Protein AF-A0AB38KH62-F1 (afdb_monomer_lite)

Sequence (129 aa):
GPMSKDSYGRSIPKNAHSTINLDYHSSSLETICNKGLELFDLIVNADFLIRKISLTLNNVVKNDTIKKIKEPSLFADIEQKENKNFIKEEKLQKARLAIVHKYGKKSIFKASSLENGLKINSQIGGHNA

Radius of gyration: 20.31 Å; chains: 1; bounding box: 46×60×42 Å

pLDDT: mean 79.66, std 14.18, range [38.5, 94.62]

Secondary structure (DSSP, 8-state):
--EEE-TTS-EEEPPP------SS----HHHHHHHHHHHHHHH--TTS----------S---GGGS-------S-HHHHHHHHHHHHHHHHHHHHHHHHHHHH-TTHHHHHHHHHH----HHHH-----

Structure (mmCIF, N/CA/C/O backbone):
data_AF-A0AB38KH62-F1
#
_entry.id   AF-A0AB38KH62-F1
#
loop_
_atom_site.group_PDB
_atom_site.id
_atom_site.type_symbol
_atom_site.label_atom_id
_atom_site.label_alt_id
_atom_site.label_comp_id
_atom_site.label_asym_id
_atom_site.label_entity_id
_atom_site.label_seq_id
_atom_site.pdbx_PDB_ins_code
_atom_site.Cartn_x
_atom_site.Cartn_y
_atom_site.Cartn_z
_atom_site.occupancy
_atom_site.B_iso_or_equiv
_atom_site.auth_seq_id
_atom_site.auth_comp_id
_atom_site.auth_asym_id
_atom_site.auth_atom_id
_atom_site.pdbx_PDB_model_num
ATOM 1 N N . GLY A 1 1 ? 12.445 2.530 -21.345 1.00 61.50 1 GLY A N 1
ATOM 2 C CA . GLY A 1 1 ? 12.844 2.810 -19.946 1.00 61.50 1 GLY A CA 1
ATOM 3 C C . GLY A 1 1 ? 14.168 2.132 -19.623 1.00 61.50 1 GLY A C 1
ATOM 4 O O . GLY A 1 1 ? 14.603 1.308 -20.420 1.00 61.50 1 GLY A O 1
ATOM 5 N N . PRO A 1 2 ? 14.831 2.464 -18.502 1.00 78.06 2 PRO A N 1
ATOM 6 C CA . PRO A 1 2 ? 16.089 1.827 -18.113 1.00 78.06 2 PRO A CA 1
ATOM 7 C C . PRO A 1 2 ? 15.894 0.321 -17.872 1.00 78.06 2 PRO A C 1
ATOM 9 O O . PRO A 1 2 ? 15.033 -0.085 -17.090 1.00 78.06 2 PRO A O 1
ATOM 12 N N . MET A 1 3 ? 16.701 -0.501 -18.544 1.00 81.81 3 MET A N 1
ATOM 13 C CA . MET A 1 3 ? 16.740 -1.955 -18.364 1.00 81.81 3 MET A CA 1
ATOM 14 C C . MET A 1 3 ? 17.877 -2.320 -17.406 1.00 81.81 3 MET A C 1
ATOM 16 O O . MET A 1 3 ? 18.971 -1.767 -17.495 1.00 81.81 3 MET A O 1
ATOM 20 N N . SER A 1 4 ? 17.623 -3.254 -16.494 1.00 85.25 4 SER A N 1
ATOM 21 C CA . SER A 1 4 ? 18.623 -3.859 -15.612 1.00 85.25 4 SER A CA 1
ATOM 22 C C . SER A 1 4 ? 18.848 -5.324 -16.002 1.00 85.25 4 SER A C 1
ATOM 24 O O . SER A 1 4 ? 18.063 -5.894 -16.761 1.00 85.25 4 SER A O 1
ATOM 26 N N . LYS A 1 5 ? 19.930 -5.940 -15.524 1.00 88.56 5 LYS A N 1
ATOM 27 C CA . LYS A 1 5 ? 20.197 -7.371 -15.721 1.00 88.56 5 LYS A CA 1
ATOM 28 C C . LYS A 1 5 ? 19.977 -8.111 -14.406 1.00 88.56 5 LYS A C 1
ATOM 30 O O . LYS A 1 5 ? 20.455 -7.667 -13.368 1.00 88.56 5 LYS A O 1
ATOM 35 N N . ASP A 1 6 ? 19.267 -9.229 -14.468 1.00 85.00 6 ASP A N 1
ATOM 36 C CA . ASP A 1 6 ? 19.118 -10.153 -13.341 1.00 85.00 6 ASP A CA 1
ATOM 37 C C . ASP A 1 6 ? 20.428 -10.907 -13.051 1.00 85.00 6 ASP A C 1
ATOM 39 O O . ASP A 1 6 ? 21.337 -10.929 -13.884 1.00 85.00 6 ASP A O 1
ATOM 43 N N . SER A 1 7 ? 20.496 -11.621 -11.924 1.00 84.38 7 SER A N 1
ATOM 44 C CA . SER A 1 7 ? 21.599 -12.526 -11.567 1.00 84.38 7 SER A CA 1
ATOM 45 C C . SER A 1 7 ? 21.861 -13.615 -12.619 1.00 84.38 7 SER A C 1
ATOM 47 O O . SER A 1 7 ? 22.974 -14.118 -12.714 1.00 84.38 7 SER A O 1
ATOM 49 N N . TYR A 1 8 ? 20.863 -13.943 -13.448 1.00 89.94 8 TYR A N 1
ATOM 50 C CA . TYR A 1 8 ? 20.974 -14.877 -14.578 1.00 89.94 8 TYR A CA 1
ATOM 51 C C . TYR A 1 8 ? 21.296 -14.196 -15.923 1.00 89.94 8 TYR A C 1
ATOM 53 O O . TYR A 1 8 ? 21.190 -14.822 -16.975 1.00 89.94 8 TYR A O 1
ATOM 61 N N . GLY A 1 9 ? 21.610 -12.896 -15.929 1.00 86.56 9 GLY A N 1
ATOM 62 C CA . GLY A 1 9 ? 21.970 -12.135 -17.131 1.00 86.56 9 GLY A CA 1
ATOM 63 C C . GLY A 1 9 ? 20.799 -11.729 -18.037 1.00 86.56 9 GLY A C 1
ATOM 64 O O . GLY A 1 9 ? 21.022 -11.099 -19.070 1.00 86.56 9 GLY A O 1
ATOM 65 N N . ARG A 1 10 ? 19.554 -12.046 -17.660 1.00 88.69 10 ARG A N 1
ATOM 66 C CA . ARG A 1 10 ? 18.337 -11.664 -18.399 1.00 88.69 10 ARG A CA 1
ATOM 67 C C . ARG A 1 10 ? 18.044 -10.174 -18.231 1.00 88.69 10 ARG A C 1
ATOM 69 O O . ARG A 1 10 ? 18.163 -9.650 -17.126 1.00 88.69 10 ARG A O 1
ATOM 76 N N . SER A 1 11 ? 17.611 -9.507 -19.298 1.00 86.50 11 SER A N 1
ATOM 77 C CA . SER A 1 11 ? 17.182 -8.106 -19.247 1.00 86.50 11 SER A CA 1
ATOM 78 C C . SER A 1 11 ? 15.795 -7.984 -18.613 1.00 86.50 11 SER A C 1
ATOM 80 O O . SER A 1 11 ? 14.828 -8.548 -19.118 1.00 86.50 11 SER A O 1
ATOM 82 N N . ILE A 1 12 ? 15.695 -7.234 -17.518 1.00 84.31 12 ILE A N 1
ATOM 83 C CA . ILE A 1 12 ? 14.460 -6.982 -16.768 1.00 84.31 12 ILE A CA 1
ATOM 84 C C . ILE A 1 12 ? 14.250 -5.465 -16.672 1.00 84.31 12 ILE A C 1
ATOM 86 O O . ILE A 1 12 ? 15.226 -4.728 -16.498 1.00 84.31 12 ILE A O 1
ATOM 90 N N . PRO A 1 13 ? 13.009 -4.962 -16.785 1.00 86.12 13 PRO A N 1
ATOM 91 C CA . PRO A 1 13 ? 12.734 -3.556 -16.513 1.00 86.12 13 PRO A CA 1
ATOM 92 C C . PRO A 1 13 ? 13.196 -3.175 -15.102 1.00 86.12 13 PRO A C 1
ATOM 94 O O . PRO A 1 13 ? 12.999 -3.923 -14.145 1.00 86.12 13 PRO A O 1
ATOM 97 N N . LYS A 1 14 ? 13.827 -2.005 -14.958 1.00 85.06 14 LYS A N 1
ATOM 98 C CA . LYS A 1 14 ? 14.211 -1.494 -13.637 1.00 85.06 14 LYS A CA 1
ATOM 99 C C . LYS A 1 14 ? 12.962 -1.325 -12.760 1.00 85.06 14 LYS A C 1
ATOM 101 O O . LYS A 1 14 ? 11.954 -0.795 -13.219 1.00 85.06 14 LYS A O 1
ATOM 106 N N . ASN A 1 15 ? 13.053 -1.734 -11.493 1.00 84.88 15 ASN A N 1
ATOM 107 C CA . ASN A 1 15 ? 11.959 -1.583 -10.532 1.00 84.88 15 ASN A CA 1
ATOM 108 C C . ASN A 1 15 ? 11.589 -0.104 -10.345 1.00 84.88 15 ASN A C 1
ATOM 110 O O . ASN A 1 15 ? 12.471 0.735 -10.142 1.00 84.88 15 ASN A O 1
ATOM 114 N N . ALA A 1 16 ? 10.288 0.189 -10.350 1.00 87.94 16 ALA A N 1
ATOM 115 C CA . ALA A 1 16 ? 9.765 1.492 -9.966 1.00 87.94 16 ALA A CA 1
ATOM 116 C C . ALA A 1 16 ? 9.702 1.594 -8.434 1.00 87.94 16 ALA A C 1
ATOM 118 O O . ALA A 1 16 ? 9.175 0.706 -7.760 1.00 87.94 16 ALA A O 1
ATOM 119 N N . HIS A 1 17 ? 10.262 2.668 -7.885 1.00 90.69 17 HIS A N 1
ATOM 120 C CA . HIS A 1 17 ? 10.214 2.974 -6.461 1.00 90.69 17 HIS A CA 1
ATOM 121 C C . HIS A 1 17 ? 10.114 4.483 -6.283 1.00 90.69 17 HIS A C 1
ATOM 123 O O . HIS A 1 17 ? 10.895 5.225 -6.876 1.00 90.69 17 HIS A O 1
ATOM 129 N N . SER A 1 18 ? 9.151 4.924 -5.482 1.00 92.44 18 SER A N 1
ATOM 130 C CA . SER A 1 18 ? 8.957 6.327 -5.139 1.00 92.44 18 SER A CA 1
ATOM 131 C C . SER A 1 18 ? 8.154 6.433 -3.845 1.00 92.44 18 SER A C 1
ATOM 133 O O . SER A 1 18 ? 7.620 5.439 -3.345 1.00 92.44 18 SER A O 1
ATOM 135 N N . THR A 1 19 ? 8.085 7.641 -3.302 1.00 94.06 19 THR A N 1
ATOM 136 C CA . THR A 1 19 ? 7.392 7.977 -2.058 1.00 94.06 19 THR A CA 1
ATOM 137 C C . THR A 1 19 ? 6.578 9.247 -2.259 1.00 94.06 19 THR A C 1
ATOM 139 O O . THR A 1 19 ? 7.080 10.198 -2.855 1.00 94.06 19 THR A O 1
ATOM 142 N N . ILE A 1 20 ? 5.361 9.286 -1.717 1.00 94.31 20 ILE A N 1
ATOM 143 C CA . ILE A 1 20 ? 4.499 10.472 -1.710 1.00 94.31 20 ILE A CA 1
ATOM 144 C C . ILE A 1 20 ? 4.102 10.812 -0.274 1.00 94.31 20 ILE A C 1
ATOM 146 O O . ILE A 1 20 ? 3.866 9.914 0.537 1.00 94.31 20 ILE A O 1
ATOM 150 N N . ASN A 1 21 ? 4.049 12.105 0.039 1.00 92.56 21 ASN A N 1
ATOM 151 C CA . ASN A 1 21 ? 3.585 12.592 1.334 1.00 92.56 21 ASN A CA 1
ATOM 152 C C . ASN A 1 21 ? 2.071 12.821 1.305 1.00 92.56 21 ASN A C 1
ATOM 154 O O . ASN A 1 21 ? 1.511 13.211 0.282 1.00 92.56 21 ASN A O 1
ATOM 158 N N . LEU A 1 22 ? 1.423 12.590 2.444 1.00 89.00 22 LEU A N 1
ATOM 159 C CA . LEU A 1 22 ? 0.041 13.002 2.674 1.00 89.00 22 LEU A CA 1
ATOM 160 C C . LEU A 1 22 ? 0.033 14.427 3.235 1.00 89.00 22 LEU A C 1
ATOM 162 O O . LEU A 1 22 ? 0.921 14.779 4.013 1.00 89.00 22 LEU A O 1
ATOM 166 N N . ASP A 1 23 ? -0.985 15.213 2.888 1.00 85.50 23 ASP A N 1
ATOM 167 C CA . ASP A 1 23 ? -1.121 16.603 3.351 1.00 85.50 23 ASP A CA 1
ATOM 168 C C . ASP A 1 23 ? -1.308 16.689 4.876 1.00 85.50 23 ASP A C 1
ATOM 170 O O . ASP A 1 23 ? -0.895 17.643 5.530 1.00 85.50 23 ASP A O 1
ATOM 174 N N . TYR A 1 24 ? -1.913 15.653 5.457 1.00 84.44 24 TYR A N 1
ATOM 175 C CA . TYR A 1 24 ? -2.118 15.492 6.889 1.00 84.44 24 TYR A CA 1
ATOM 176 C C . TYR A 1 24 ? -2.088 14.009 7.269 1.00 84.44 24 TYR A C 1
ATOM 178 O O . TYR A 1 24 ? -2.246 13.116 6.434 1.00 84.44 24 TYR A O 1
ATOM 186 N N . HIS A 1 25 ? -1.905 13.733 8.562 1.00 84.94 25 HIS A N 1
ATOM 187 C CA . HIS A 1 25 ? -1.992 12.371 9.078 1.00 84.94 25 HIS A CA 1
ATOM 188 C C . HIS A 1 25 ? -3.431 11.868 8.938 1.00 84.94 25 HIS A C 1
ATOM 190 O O . HIS A 1 25 ? -4.342 12.376 9.594 1.00 84.94 25 HIS A O 1
ATOM 196 N N . SER A 1 26 ? -3.624 10.864 8.089 1.00 84.25 26 SER A N 1
ATOM 197 C CA . SER A 1 26 ? -4.928 10.272 7.813 1.00 84.25 26 SER A CA 1
ATOM 198 C C . SER A 1 26 ? -4.870 8.757 7.961 1.00 84.25 26 SER A C 1
ATOM 200 O O . SER A 1 26 ? -3.900 8.115 7.562 1.00 84.25 26 SER A O 1
ATOM 202 N N . SER A 1 27 ? -5.929 8.190 8.532 1.00 83.25 27 SER A N 1
ATOM 203 C CA . SER A 1 27 ? -6.190 6.747 8.567 1.00 83.25 27 SER A CA 1
ATOM 204 C C . SER A 1 27 ? -7.284 6.323 7.580 1.00 83.25 27 SER A C 1
ATOM 206 O O . SER A 1 27 ? -7.657 5.148 7.553 1.00 83.25 27 SER A O 1
ATOM 208 N N . SER A 1 28 ? -7.803 7.264 6.779 1.00 84.62 28 SER A N 1
ATOM 209 C CA . SER A 1 28 ? -8.783 6.969 5.733 1.00 84.62 28 SER A CA 1
ATOM 210 C C . SER A 1 28 ? -8.130 6.145 4.629 1.00 84.62 28 SER A C 1
ATOM 212 O O . SER A 1 28 ? -7.136 6.558 4.021 1.00 84.62 28 SER A O 1
ATOM 214 N N . LEU A 1 29 ? -8.702 4.972 4.363 1.00 87.12 29 LEU A N 1
ATOM 215 C CA . LEU A 1 29 ? -8.274 4.091 3.288 1.00 87.12 29 LEU A CA 1
ATOM 216 C C . LEU A 1 29 ? -8.455 4.771 1.935 1.00 87.12 29 LEU A C 1
ATOM 218 O O . LEU A 1 29 ? -7.612 4.591 1.064 1.00 87.12 29 LEU A O 1
ATOM 222 N N . GLU A 1 30 ? -9.519 5.555 1.769 1.00 87.62 30 GLU A N 1
ATOM 223 C CA . GLU A 1 30 ? -9.795 6.285 0.534 1.00 87.62 30 GLU A CA 1
ATOM 224 C C . GLU A 1 30 ? -8.680 7.291 0.236 1.00 87.62 30 GLU A C 1
ATOM 226 O O . GLU A 1 30 ? -8.098 7.262 -0.846 1.00 87.62 30 GLU A O 1
ATOM 231 N N . THR A 1 31 ? -8.289 8.104 1.224 1.00 88.75 31 THR A N 1
ATOM 232 C CA . THR A 1 31 ? -7.191 9.069 1.062 1.00 88.75 31 THR A CA 1
ATOM 233 C C . THR A 1 31 ? -5.867 8.375 0.733 1.00 88.75 31 THR A C 1
ATOM 235 O O . THR A 1 31 ? -5.160 8.796 -0.182 1.00 88.75 31 THR A O 1
ATOM 238 N N . ILE A 1 32 ? -5.536 7.293 1.450 1.00 90.81 32 ILE A N 1
ATOM 239 C CA . ILE A 1 32 ? -4.293 6.535 1.234 1.00 90.81 32 ILE A C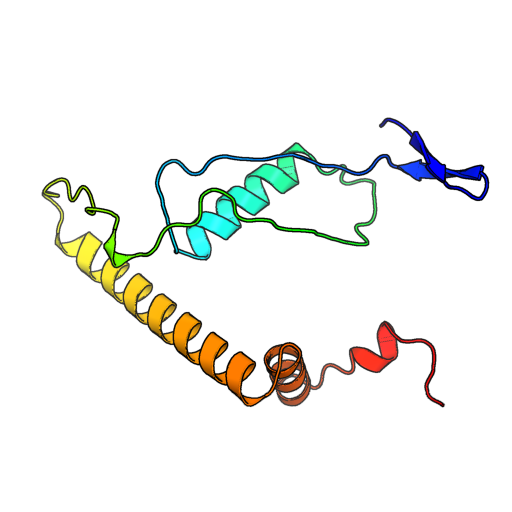A 1
ATOM 240 C C . ILE A 1 32 ? -4.292 5.877 -0.152 1.00 90.81 32 ILE A C 1
ATOM 242 O O . ILE A 1 32 ? -3.276 5.907 -0.845 1.00 90.81 32 ILE A O 1
ATOM 246 N N . CYS A 1 33 ? -5.418 5.292 -0.564 1.00 91.94 33 CYS A N 1
ATOM 247 C CA . CYS A 1 33 ? -5.559 4.637 -1.859 1.00 91.94 33 CYS A CA 1
ATOM 248 C C . CYS A 1 33 ? -5.433 5.650 -2.998 1.00 91.94 33 CYS A C 1
ATOM 250 O O . CYS A 1 33 ? -4.635 5.434 -3.902 1.00 91.94 33 CYS A O 1
ATOM 252 N N . ASN A 1 34 ? -6.132 6.785 -2.911 1.00 92.94 34 ASN A N 1
ATOM 253 C CA . ASN A 1 34 ? -6.089 7.833 -3.931 1.00 92.94 34 ASN A CA 1
ATOM 254 C C . ASN A 1 34 ? -4.664 8.366 -4.131 1.00 92.94 34 ASN A C 1
ATOM 256 O O . ASN A 1 34 ? -4.191 8.443 -5.261 1.00 92.94 34 ASN A O 1
ATOM 260 N N . LYS A 1 35 ? -3.936 8.644 -3.042 1.00 93.12 35 LYS A N 1
ATOM 261 C CA . LYS A 1 35 ? -2.529 9.074 -3.114 1.00 93.12 35 LYS A CA 1
ATOM 262 C C . LYS A 1 35 ? -1.597 7.972 -3.622 1.00 93.12 35 LYS A C 1
ATOM 264 O O . LYS A 1 35 ? -0.642 8.251 -4.341 1.00 93.12 35 LYS A O 1
ATOM 269 N N . GLY A 1 36 ? -1.870 6.714 -3.275 1.00 93.56 36 GLY A N 1
ATOM 270 C CA . GLY A 1 36 ? -1.143 5.561 -3.804 1.00 93.56 36 GLY A CA 1
ATOM 271 C C . GLY A 1 36 ? -1.349 5.360 -5.307 1.00 93.56 36 GLY A C 1
ATOM 272 O O . GLY A 1 36 ? -0.390 5.037 -6.003 1.00 93.56 36 GLY A O 1
ATOM 273 N N . LEU A 1 37 ? -2.569 5.578 -5.804 1.00 94.12 37 LEU A N 1
ATOM 274 C CA . LEU A 1 37 ? -2.909 5.527 -7.228 1.00 94.12 37 LEU A CA 1
ATOM 275 C C . LEU A 1 37 ? -2.261 6.682 -7.995 1.00 94.12 37 LEU A C 1
ATOM 277 O O . LEU A 1 37 ? -1.626 6.439 -9.012 1.00 94.12 37 LEU A O 1
ATOM 281 N N . GLU A 1 38 ? -2.310 7.901 -7.454 1.00 94.62 38 GLU A N 1
ATOM 282 C CA . GLU A 1 38 ? -1.605 9.058 -8.019 1.00 94.62 38 GLU A CA 1
ATOM 283 C C . GLU A 1 38 ? -0.105 8.763 -8.184 1.00 94.62 38 GLU A C 1
ATOM 285 O O . GLU A 1 38 ? 0.473 8.969 -9.248 1.00 94.62 38 GLU A O 1
ATOM 290 N N . LEU A 1 39 ? 0.529 8.203 -7.148 1.00 94.00 39 LEU A N 1
ATOM 291 C CA . LEU A 1 39 ? 1.932 7.809 -7.218 1.00 94.00 39 LEU A CA 1
ATOM 292 C C . LEU A 1 39 ? 2.174 6.702 -8.250 1.00 94.00 39 LEU A C 1
ATOM 294 O O . LEU A 1 39 ? 3.191 6.724 -8.940 1.00 94.00 39 LEU A O 1
ATOM 298 N N . PHE A 1 40 ? 1.270 5.726 -8.332 1.00 92.31 40 PHE A N 1
ATOM 299 C CA . PHE A 1 40 ? 1.357 4.618 -9.274 1.00 92.31 40 PHE A CA 1
ATOM 300 C C . PHE A 1 40 ? 1.322 5.117 -10.722 1.00 92.31 40 PHE A C 1
ATOM 302 O O . PHE A 1 40 ? 2.218 4.769 -11.491 1.00 92.31 40 PHE A O 1
ATOM 309 N N . ASP A 1 41 ? 0.371 5.986 -11.061 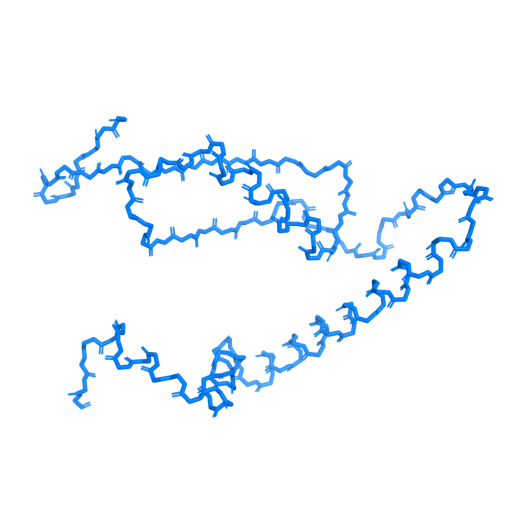1.00 91.81 41 ASP A N 1
ATOM 310 C CA . ASP A 1 41 ? 0.215 6.536 -12.411 1.00 91.81 41 ASP A CA 1
ATOM 311 C C . ASP A 1 41 ? 1.434 7.364 -12.845 1.00 91.81 41 ASP A C 1
ATOM 313 O O . ASP A 1 41 ? 1.802 7.375 -14.018 1.00 91.81 41 ASP A O 1
ATOM 317 N N . LEU A 1 42 ? 2.113 8.014 -11.895 1.00 91.50 42 LEU A N 1
ATOM 318 C CA . LEU A 1 42 ? 3.314 8.804 -12.168 1.00 91.50 42 LEU A CA 1
ATOM 319 C C . LEU A 1 42 ? 4.565 7.956 -12.441 1.00 91.50 42 LEU A C 1
ATOM 321 O O . LEU A 1 42 ? 5.445 8.390 -13.185 1.00 91.50 42 LEU A O 1
ATOM 325 N N . ILE A 1 43 ? 4.697 6.783 -11.810 1.00 90.44 43 ILE A N 1
ATOM 326 C CA . ILE A 1 43 ? 5.955 6.009 -11.833 1.00 90.44 43 ILE A CA 1
ATOM 327 C C . ILE A 1 43 ? 5.894 4.748 -12.689 1.00 90.44 43 ILE A C 1
ATOM 329 O O . ILE A 1 43 ? 6.945 4.214 -13.060 1.00 90.44 43 ILE A O 1
ATOM 333 N N . VAL A 1 44 ? 4.700 4.216 -12.943 1.00 88.56 44 VAL A N 1
ATOM 334 C CA . VAL A 1 44 ? 4.536 2.939 -13.633 1.00 88.56 44 VAL A CA 1
ATOM 335 C C . VAL A 1 44 ? 4.522 3.148 -15.137 1.00 88.56 44 VAL A C 1
ATOM 337 O O . VAL A 1 44 ? 3.828 4.002 -15.672 1.00 88.56 44 VAL A O 1
ATOM 340 N N . ASN A 1 45 ? 5.296 2.321 -15.837 1.00 86.75 45 ASN A N 1
ATOM 341 C CA . ASN A 1 45 ? 5.220 2.241 -17.285 1.00 86.75 45 ASN A CA 1
ATOM 342 C C . ASN A 1 45 ? 4.110 1.257 -17.681 1.00 86.75 45 ASN A C 1
ATOM 344 O O . ASN A 1 45 ? 4.185 0.078 -17.329 1.00 86.75 45 ASN A O 1
ATOM 348 N N . ALA A 1 46 ? 3.128 1.746 -18.439 1.00 86.25 46 ALA A N 1
ATOM 349 C CA . ALA A 1 46 ? 1.989 0.973 -18.929 1.00 86.25 46 ALA A CA 1
ATOM 350 C C . ALA A 1 46 ? 2.379 -0.224 -19.819 1.00 86.25 46 ALA A C 1
ATOM 352 O O . ALA A 1 46 ? 1.632 -1.197 -19.887 1.00 86.25 46 ALA A O 1
ATOM 353 N N . ASP A 1 47 ? 3.560 -0.202 -20.446 1.00 87.06 47 ASP A N 1
ATOM 354 C CA . ASP A 1 47 ? 4.043 -1.293 -21.302 1.00 87.06 47 ASP A CA 1
ATOM 355 C C . ASP A 1 47 ? 4.525 -2.522 -20.505 1.00 87.06 47 ASP A C 1
ATOM 357 O O . ASP A 1 47 ? 4.801 -3.578 -21.081 1.00 87.06 47 ASP A O 1
ATOM 361 N N . PHE A 1 48 ? 4.685 -2.407 -19.179 1.00 86.12 48 PHE A N 1
ATOM 362 C CA . PHE A 1 48 ? 5.250 -3.466 -18.342 1.00 86.12 48 PHE A CA 1
ATOM 363 C C . PHE A 1 48 ? 4.212 -4.154 -17.451 1.00 86.12 48 PHE A C 1
ATOM 365 O O . PHE A 1 48 ? 3.364 -3.531 -16.820 1.00 86.12 48 PHE A O 1
ATOM 372 N N . LEU A 1 49 ? 4.346 -5.480 -17.327 1.00 87.44 49 LEU A N 1
ATOM 373 C CA . LEU A 1 49 ? 3.533 -6.285 -16.418 1.00 87.44 49 LEU A CA 1
ATOM 374 C C . LEU A 1 49 ? 3.994 -6.133 -14.965 1.00 87.44 49 LEU A C 1
ATOM 376 O O . LEU A 1 49 ? 5.185 -6.218 -14.652 1.00 87.44 49 LEU A O 1
ATOM 380 N N . ILE A 1 50 ? 3.029 -6.021 -14.057 1.00 86.62 50 ILE A N 1
ATOM 381 C CA . ILE A 1 50 ? 3.280 -5.866 -12.625 1.00 86.62 50 ILE A CA 1
ATOM 382 C C . ILE A 1 50 ? 3.247 -7.235 -11.951 1.00 86.62 50 ILE A C 1
ATOM 384 O O . ILE A 1 50 ? 2.233 -7.927 -11.959 1.00 86.62 50 ILE A O 1
ATOM 388 N N . ARG A 1 51 ? 4.367 -7.624 -11.336 1.00 86.88 51 ARG A N 1
ATOM 389 C CA . ARG A 1 51 ? 4.482 -8.897 -10.599 1.00 86.88 51 ARG A CA 1
ATOM 390 C C . ARG A 1 51 ? 4.335 -8.746 -9.088 1.00 86.88 51 ARG A C 1
ATOM 392 O O . ARG A 1 51 ? 3.928 -9.687 -8.415 1.00 86.88 51 ARG A O 1
ATOM 399 N N . LYS A 1 52 ? 4.717 -7.591 -8.539 1.00 87.44 52 LYS A N 1
ATOM 400 C CA . LYS A 1 52 ? 4.736 -7.331 -7.097 1.00 87.44 52 LYS A CA 1
ATOM 401 C C . LYS A 1 52 ? 4.524 -5.848 -6.833 1.00 87.44 52 LYS A C 1
ATOM 403 O O . LYS A 1 52 ? 5.177 -5.020 -7.458 1.00 87.44 52 LYS A O 1
ATOM 408 N N . ILE A 1 53 ? 3.671 -5.548 -5.858 1.00 90.75 53 ILE A N 1
ATOM 409 C CA . ILE A 1 53 ? 3.465 -4.202 -5.323 1.00 90.75 53 ILE A CA 1
ATOM 410 C C . ILE A 1 53 ? 3.803 -4.245 -3.833 1.00 90.75 53 ILE A C 1
ATOM 412 O O . ILE A 1 53 ? 3.327 -5.121 -3.108 1.00 90.75 53 ILE A O 1
ATOM 416 N N . SER A 1 54 ? 4.647 -3.318 -3.390 1.00 91.88 54 SER A N 1
ATOM 417 C CA . SER A 1 54 ? 5.008 -3.138 -1.985 1.00 91.88 54 SER A CA 1
ATOM 418 C C . SER A 1 54 ? 4.567 -1.751 -1.540 1.00 91.88 54 SER A C 1
ATOM 420 O O . SER A 1 54 ? 5.032 -0.763 -2.097 1.00 91.88 54 SER A O 1
ATOM 422 N N . LEU A 1 55 ? 3.702 -1.689 -0.528 1.00 91.25 55 LEU A N 1
ATOM 423 C CA . LEU A 1 55 ? 3.243 -0.442 0.077 1.00 91.25 55 LEU A CA 1
ATOM 424 C C . LEU A 1 55 ? 3.785 -0.338 1.505 1.00 91.25 55 LEU A C 1
ATOM 426 O O . LEU A 1 55 ? 3.625 -1.268 2.298 1.00 91.25 55 LEU A O 1
ATOM 430 N N . THR A 1 56 ? 4.413 0.789 1.829 1.00 92.25 56 THR A N 1
ATOM 431 C CA . THR A 1 56 ? 4.956 1.083 3.161 1.00 92.25 56 THR A CA 1
ATOM 432 C C . THR A 1 56 ? 4.424 2.422 3.645 1.00 92.25 56 THR A C 1
ATOM 434 O O . THR A 1 56 ? 4.488 3.406 2.912 1.00 92.25 56 THR A O 1
ATOM 437 N N . LEU A 1 57 ? 3.914 2.458 4.875 1.00 91.44 57 LEU A N 1
ATOM 438 C CA . LEU A 1 57 ? 3.459 3.683 5.529 1.00 91.44 57 LEU A CA 1
ATOM 439 C C . LEU A 1 57 ? 4.555 4.166 6.481 1.00 91.44 57 LEU A C 1
ATOM 441 O O . LEU A 1 57 ? 4.967 3.423 7.371 1.00 91.44 57 LEU A O 1
ATOM 445 N N . ASN A 1 58 ? 5.012 5.400 6.287 1.00 91.06 58 ASN A N 1
ATOM 446 C CA . ASN A 1 58 ? 6.037 6.031 7.118 1.00 91.06 58 ASN A CA 1
ATOM 447 C C . ASN A 1 58 ? 5.390 6.987 8.133 1.00 91.06 58 ASN A C 1
ATOM 449 O O . ASN A 1 58 ? 4.252 7.409 7.944 1.00 91.06 58 ASN A O 1
ATOM 453 N N . ASN A 1 59 ? 6.117 7.327 9.205 1.00 88.81 59 ASN A N 1
ATOM 454 C CA . ASN A 1 59 ? 5.681 8.264 10.255 1.00 88.81 59 ASN A CA 1
ATOM 455 C C . ASN A 1 59 ? 4.315 7.918 10.878 1.00 88.81 59 ASN A C 1
ATOM 457 O O . ASN A 1 59 ? 3.459 8.775 11.086 1.00 88.81 59 ASN A O 1
ATOM 461 N N . VAL A 1 60 ? 4.104 6.635 11.182 1.00 88.56 60 VAL A N 1
ATOM 462 C CA . VAL A 1 60 ? 2.858 6.164 11.796 1.00 88.56 60 VAL A CA 1
ATOM 463 C C . VAL A 1 60 ? 2.776 6.645 13.243 1.00 88.56 60 VAL A C 1
ATOM 465 O O . VAL A 1 60 ? 3.658 6.372 14.057 1.00 88.56 60 VAL A O 1
ATOM 468 N N . VAL A 1 61 ? 1.677 7.316 13.575 1.00 88.25 61 VAL A N 1
ATOM 469 C CA . VAL A 1 61 ? 1.390 7.840 14.915 1.00 88.25 61 VAL A CA 1
ATOM 470 C C . VAL A 1 61 ? 0.094 7.244 15.459 1.00 88.25 61 VAL A C 1
ATOM 472 O O . VAL A 1 61 ? -0.771 6.798 14.704 1.00 88.25 61 VAL A O 1
ATOM 475 N N . LYS A 1 62 ? -0.049 7.208 16.788 1.00 84.06 62 LYS A N 1
ATOM 476 C CA . LYS A 1 62 ? -1.283 6.731 17.431 1.00 84.06 62 LYS A CA 1
ATOM 477 C C . LYS A 1 62 ? -2.383 7.778 17.270 1.00 84.06 62 LYS A C 1
ATOM 479 O O . LYS A 1 62 ? -2.130 8.960 17.500 1.00 84.06 62 LYS A O 1
ATOM 484 N N . ASN A 1 63 ? -3.605 7.342 16.967 1.00 75.06 63 ASN A N 1
ATOM 485 C CA . ASN A 1 63 ? -4.747 8.241 16.748 1.00 75.06 63 ASN A CA 1
ATOM 486 C C . ASN A 1 63 ? -4.970 9.236 17.903 1.00 75.06 63 ASN A C 1
ATOM 488 O O . ASN A 1 63 ? -5.329 10.380 17.651 1.00 75.06 63 ASN A O 1
ATOM 492 N N . ASP A 1 64 ? -4.685 8.835 19.143 1.00 72.69 64 ASP A N 1
ATOM 493 C CA . ASP A 1 64 ? -4.905 9.661 20.340 1.00 72.69 64 ASP A CA 1
ATOM 494 C C . ASP A 1 64 ? -3.904 10.822 20.486 1.00 72.69 64 ASP A C 1
ATOM 4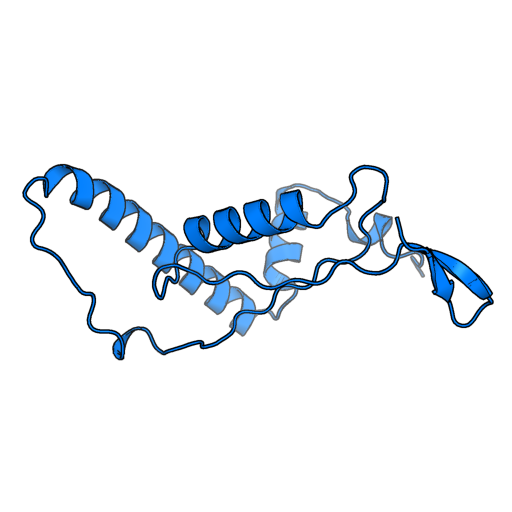96 O O . ASP A 1 64 ? -4.098 11.716 21.306 1.00 72.69 64 ASP A O 1
ATOM 500 N N . THR A 1 65 ? -2.813 10.814 19.713 1.00 67.75 65 THR A N 1
ATOM 501 C CA . THR A 1 65 ? -1.723 11.798 19.844 1.00 67.75 65 THR A CA 1
ATOM 502 C C . THR A 1 65 ? -1.894 13.022 18.951 1.00 67.75 65 THR A C 1
ATOM 504 O O . THR A 1 65 ? -1.311 14.070 19.225 1.00 67.75 65 THR A O 1
ATOM 507 N N . ILE A 1 66 ? -2.713 12.928 17.902 1.00 66.69 66 ILE A N 1
ATOM 508 C CA . ILE A 1 66 ? -2.925 14.028 16.963 1.00 66.69 66 ILE A CA 1
ATOM 509 C C . ILE A 1 66 ? -4.129 14.844 17.428 1.00 66.69 66 ILE A C 1
ATOM 511 O O . ILE A 1 66 ? -5.268 14.375 17.396 1.00 66.69 66 ILE A O 1
ATOM 515 N N . LYS A 1 67 ? -3.902 16.107 17.801 1.00 60.38 67 LYS A N 1
ATOM 516 C CA . LYS A 1 67 ? -4.995 17.077 17.901 1.00 60.38 67 LYS A CA 1
ATOM 517 C C . LYS A 1 67 ? -5.536 17.294 16.491 1.00 60.38 67 LYS A C 1
ATOM 519 O O . LYS A 1 67 ? -4.851 17.886 15.662 1.00 60.38 67 LYS A O 1
ATOM 524 N N . LYS A 1 68 ? -6.745 16.798 16.210 1.00 60.22 68 LYS A N 1
ATOM 525 C CA . LYS A 1 68 ? -7.460 17.145 14.977 1.00 60.22 68 LYS A CA 1
ATOM 526 C C . LYS A 1 68 ? -7.592 18.664 14.958 1.00 60.22 68 LYS A C 1
ATOM 528 O O . LYS A 1 68 ? -8.291 19.219 15.805 1.00 60.22 68 LYS A O 1
ATOM 533 N N . ILE A 1 69 ? -6.884 19.323 14.045 1.00 54.69 69 ILE A N 1
ATOM 534 C CA . ILE A 1 69 ? -7.073 20.746 13.774 1.00 54.69 69 ILE A CA 1
ATOM 535 C C . ILE A 1 69 ? -8.455 20.830 13.134 1.00 54.69 69 ILE A C 1
ATOM 537 O O . ILE A 1 69 ? -8.623 20.591 11.945 1.00 54.69 69 ILE A O 1
ATOM 541 N N . LYS A 1 70 ? -9.475 21.008 13.971 1.00 53.72 70 LYS A N 1
ATOM 542 C CA . LYS A 1 70 ? -10.844 21.209 13.522 1.00 53.72 70 LYS A CA 1
ATOM 543 C C . LYS A 1 70 ? -10.976 22.706 13.294 1.00 53.72 70 LYS A C 1
ATOM 545 O O . LYS A 1 70 ? -11.201 23.452 14.245 1.00 53.72 70 LYS A O 1
ATOM 550 N N . GLU A 1 71 ? -10.755 23.148 12.062 1.00 60.75 71 GLU A N 1
ATOM 551 C CA . GLU A 1 71 ? -11.242 24.468 11.674 1.00 60.75 71 GLU A CA 1
ATOM 552 C C . GLU A 1 71 ? -12.771 24.464 11.857 1.00 60.75 71 GLU A C 1
ATOM 554 O O . GLU A 1 71 ? -13.426 23.486 11.480 1.00 60.75 71 GLU A O 1
ATOM 559 N N . PRO A 1 72 ? -13.365 25.474 12.514 1.00 55.97 72 PRO A N 1
ATOM 560 C CA . PRO A 1 72 ? -14.810 25.545 12.665 1.00 55.97 72 PRO A CA 1
ATOM 561 C C . PRO A 1 72 ? -15.445 25.789 11.290 1.00 55.97 72 PRO A C 1
ATOM 563 O O . PRO A 1 72 ? -15.455 26.906 10.780 1.00 55.97 72 PRO A O 1
ATOM 566 N N . SER A 1 73 ? -15.956 24.722 10.681 1.00 60.03 73 SER A N 1
ATOM 567 C CA . SER A 1 73 ? -16.649 24.770 9.397 1.00 60.03 73 SER A CA 1
ATOM 568 C C . SER A 1 73 ? -18.048 25.362 9.546 1.00 60.03 73 SER A C 1
ATOM 570 O O . SER A 1 73 ? -18.857 24.910 10.358 1.00 60.03 73 SER A O 1
ATOM 572 N N . LEU A 1 74 ? -18.351 26.350 8.704 1.00 67.00 74 LEU A N 1
ATOM 573 C CA . LEU A 1 74 ? -19.675 26.968 8.561 1.00 67.00 74 LEU A CA 1
ATOM 574 C C . LEU A 1 74 ? -20.706 26.034 7.888 1.00 67.00 74 LEU A C 1
ATOM 576 O O . LEU A 1 74 ? -21.890 26.359 7.864 1.00 67.00 74 LEU A O 1
ATOM 580 N N . PHE A 1 75 ? -20.284 24.870 7.373 1.00 62.59 75 PHE A N 1
ATOM 581 C CA . PHE A 1 75 ? -21.115 23.921 6.616 1.00 62.59 75 PHE A CA 1
ATOM 582 C C . PHE A 1 75 ? -21.216 22.546 7.300 1.00 62.59 75 PHE A C 1
ATOM 584 O O . PHE A 1 75 ? -21.056 21.496 6.670 1.00 62.59 75 PHE A O 1
ATOM 591 N N . ALA A 1 76 ? -21.504 22.546 8.603 1.00 62.38 76 ALA A N 1
ATOM 592 C CA . ALA A 1 76 ? -21.556 21.355 9.459 1.00 62.38 76 ALA A CA 1
ATOM 593 C C . ALA A 1 76 ? -22.460 20.207 8.943 1.00 62.38 76 ALA A C 1
ATOM 595 O O . ALA A 1 76 ? -22.233 19.044 9.283 1.00 62.38 76 ALA A O 1
ATOM 596 N N . ASP A 1 77 ? -23.460 20.491 8.104 1.00 60.94 77 ASP A N 1
ATOM 597 C CA . ASP A 1 77 ? -24.376 19.473 7.568 1.00 60.94 77 ASP A CA 1
ATOM 598 C C . ASP A 1 77 ? -23.717 18.519 6.555 1.00 60.94 77 ASP A C 1
ATOM 600 O O . ASP A 1 77 ? -24.094 17.345 6.470 1.00 60.94 77 ASP A O 1
ATOM 604 N N . ILE A 1 78 ? -22.696 18.976 5.820 1.00 61.22 78 ILE A N 1
ATOM 605 C CA . ILE A 1 78 ? -21.914 18.128 4.903 1.00 61.22 78 ILE A CA 1
ATOM 606 C C . ILE A 1 78 ? -20.983 17.219 5.719 1.00 61.22 78 ILE A C 1
ATOM 608 O O . ILE A 1 78 ? -20.932 16.005 5.488 1.00 61.22 78 ILE A O 1
ATOM 612 N N . GLU A 1 79 ? -20.364 17.767 6.771 1.00 61.25 79 GLU A N 1
ATOM 613 C CA . GLU A 1 79 ? -19.477 17.022 7.671 1.00 61.25 79 GLU A CA 1
ATOM 614 C C . GLU A 1 79 ? -20.186 15.849 8.361 1.00 61.25 79 GLU A C 1
ATOM 616 O O . GLU A 1 79 ? -19.568 14.826 8.655 1.00 61.25 79 GLU A O 1
ATOM 621 N N . GLN A 1 80 ? -21.490 15.942 8.642 1.00 62.56 80 GLN A N 1
ATOM 622 C CA . GLN A 1 80 ? -22.225 14.847 9.286 1.00 62.56 80 GLN A CA 1
ATOM 623 C C . GLN A 1 80 ? -22.284 13.579 8.424 1.00 62.56 80 GLN A C 1
ATOM 625 O O . GLN A 1 80 ? -22.253 12.468 8.964 1.00 62.56 80 GLN A O 1
ATOM 630 N N . LYS A 1 81 ? -22.383 13.710 7.095 1.00 63.56 81 LYS A N 1
ATOM 631 C CA . LYS A 1 81 ? -22.381 12.554 6.181 1.00 63.56 81 LYS A CA 1
ATOM 632 C C . LYS A 1 81 ? -20.987 11.943 6.078 1.00 63.56 81 LYS A C 1
ATOM 634 O O . LYS A 1 81 ? -20.855 10.724 6.188 1.00 63.56 81 LYS A O 1
ATOM 639 N N . GLU A 1 82 ? -19.964 12.777 5.952 1.00 63.97 82 GLU A N 1
ATOM 640 C CA . GLU A 1 82 ? -18.567 12.337 5.895 1.00 63.97 82 GLU A CA 1
ATOM 641 C C . GLU A 1 82 ? -18.139 11.648 7.196 1.00 63.97 82 GLU A C 1
ATOM 643 O O . GLU A 1 82 ? -17.584 10.549 7.168 1.00 63.97 82 GLU A O 1
ATOM 648 N N . ASN A 1 83 ? -18.524 12.196 8.352 1.00 69.56 83 ASN A N 1
ATOM 649 C CA . ASN A 1 83 ? -18.280 11.576 9.655 1.00 69.56 83 ASN A CA 1
ATOM 650 C C . ASN A 1 83 ? -18.958 10.204 9.785 1.00 69.56 83 ASN A C 1
ATOM 652 O O . ASN A 1 83 ? -18.375 9.275 10.347 1.00 69.56 83 ASN A O 1
ATOM 656 N N . LYS A 1 84 ? -20.175 10.030 9.249 1.00 76.12 84 LYS A N 1
ATOM 657 C CA . LYS A 1 84 ? -20.853 8.721 9.242 1.00 76.12 84 LYS A CA 1
ATOM 658 C C . LYS A 1 84 ? -20.090 7.695 8.407 1.00 76.12 84 LYS A C 1
ATOM 660 O O . LYS A 1 84 ? -20.002 6.539 8.824 1.00 76.12 84 LYS A O 1
ATOM 665 N N . ASN A 1 85 ? -19.550 8.096 7.259 1.00 77.75 85 ASN A N 1
ATOM 666 C CA . ASN A 1 85 ? -18.744 7.216 6.415 1.00 77.75 85 ASN A CA 1
ATOM 667 C C . ASN A 1 85 ? -17.431 6.845 7.108 1.00 77.75 85 ASN A C 1
ATOM 669 O O . ASN A 1 85 ? -17.125 5.659 7.207 1.00 77.75 85 ASN A O 1
ATOM 673 N N . PHE A 1 86 ? -16.746 7.819 7.710 1.00 77.81 86 PHE A N 1
ATOM 674 C CA . PHE A 1 86 ? -15.517 7.584 8.465 1.00 77.81 86 PHE A CA 1
ATOM 675 C C . PHE A 1 86 ? -15.723 6.607 9.635 1.00 77.81 86 PHE A C 1
ATOM 677 O O . PHE A 1 86 ? -14.957 5.663 9.808 1.00 77.81 86 PHE A O 1
ATOM 684 N N . ILE A 1 87 ? -16.804 6.761 10.412 1.00 82.69 87 ILE A N 1
ATOM 685 C CA . ILE A 1 87 ? -17.121 5.848 11.527 1.00 82.69 87 ILE A CA 1
ATOM 686 C C . ILE A 1 87 ? -17.409 4.429 11.022 1.00 82.69 87 ILE A C 1
ATOM 688 O O . ILE A 1 87 ? -17.008 3.446 11.652 1.00 82.69 87 ILE A O 1
ATOM 692 N N . LYS A 1 88 ? -18.144 4.296 9.912 1.00 86.19 88 LYS A N 1
ATOM 693 C CA . LYS A 1 88 ? -18.409 2.986 9.301 1.00 86.19 88 LYS A CA 1
ATOM 694 C C . LYS A 1 88 ? -17.109 2.330 8.856 1.00 86.19 88 LYS A C 1
ATOM 696 O O . LYS A 1 88 ? -16.893 1.157 9.152 1.00 86.19 88 LYS A O 1
ATOM 701 N N . GLU A 1 89 ? -16.250 3.090 8.192 1.00 85.81 89 GLU A N 1
ATOM 702 C CA . GLU A 1 89 ? -14.955 2.622 7.726 1.00 85.81 89 GLU A CA 1
ATOM 703 C C . GLU A 1 89 ? -14.075 2.164 8.894 1.00 85.81 89 GLU A C 1
ATOM 705 O O . GLU A 1 89 ? -13.585 1.037 8.889 1.00 85.81 89 GLU A O 1
ATOM 710 N N . GLU A 1 90 ? -13.964 2.965 9.954 1.00 85.88 90 GLU A N 1
ATOM 711 C CA . GLU A 1 90 ? -13.188 2.618 11.145 1.00 85.88 90 GLU A CA 1
ATOM 712 C C . GLU A 1 90 ? -13.690 1.315 11.794 1.00 85.88 90 GLU A C 1
ATOM 714 O O . GLU A 1 90 ? -12.899 0.444 12.169 1.00 85.88 90 GLU A O 1
ATOM 719 N N . LYS A 1 91 ? -15.015 1.136 11.897 1.00 89.38 91 LYS A N 1
ATOM 720 C CA . LYS A 1 91 ? -15.616 -0.106 12.412 1.00 89.38 91 LYS A CA 1
ATOM 721 C C . LYS A 1 91 ? -15.262 -1.311 11.540 1.00 89.38 91 LYS A C 1
ATOM 723 O O . LYS A 1 91 ? -14.899 -2.359 12.078 1.00 89.38 91 LYS A O 1
ATOM 728 N N . LEU A 1 92 ? -15.332 -1.168 10.216 1.00 89.00 92 LEU A N 1
ATOM 729 C CA . LEU A 1 92 ? -14.962 -2.223 9.270 1.00 89.00 92 LEU A CA 1
ATOM 730 C C . LEU A 1 92 ? -13.473 -2.574 9.376 1.00 89.00 92 LEU A C 1
ATOM 732 O O . LEU A 1 92 ? -13.122 -3.754 9.428 1.00 89.00 92 LEU A O 1
ATOM 736 N N . GLN A 1 93 ? -12.599 -1.571 9.474 1.00 88.38 93 GLN A N 1
ATOM 737 C CA . GLN A 1 93 ? -11.161 -1.771 9.649 1.00 88.38 93 GLN A CA 1
ATOM 738 C C . GLN A 1 93 ? -10.854 -2.517 10.960 1.00 88.38 93 GLN A C 1
ATOM 740 O O . GLN A 1 93 ? -10.101 -3.494 10.953 1.00 88.38 93 GLN A O 1
ATOM 745 N N . LYS A 1 94 ? -11.488 -2.136 12.078 1.00 90.88 94 LYS A N 1
ATOM 746 C CA . LYS A 1 94 ? -11.340 -2.834 13.369 1.00 90.88 94 LYS A CA 1
ATOM 747 C C . LYS A 1 94 ? -11.825 -4.283 13.304 1.00 90.88 94 LYS A C 1
ATOM 749 O O . LYS A 1 94 ? -11.126 -5.179 13.775 1.00 90.88 94 LYS A O 1
ATOM 754 N N . ALA A 1 95 ? -12.981 -4.533 12.688 1.00 92.62 95 ALA A N 1
ATOM 755 C CA . ALA A 1 95 ? -13.498 -5.889 12.499 1.00 92.62 95 ALA A CA 1
ATOM 756 C C . ALA A 1 95 ? -12.536 -6.748 11.659 1.00 92.62 95 ALA A C 1
ATOM 758 O O . ALA A 1 95 ? -12.223 -7.883 12.021 1.00 92.62 95 ALA A O 1
ATOM 759 N N . ARG A 1 96 ? -11.992 -6.178 10.578 1.00 89.81 96 ARG A N 1
ATOM 760 C CA . ARG A 1 96 ? -10.992 -6.829 9.726 1.00 89.81 96 ARG A CA 1
ATOM 761 C C . ARG A 1 96 ? -9.729 -7.204 10.508 1.00 89.81 96 ARG A C 1
ATOM 763 O O . ARG A 1 96 ? -9.232 -8.321 10.360 1.00 89.81 96 ARG A O 1
ATOM 770 N N . LEU A 1 97 ? -9.235 -6.309 11.365 1.00 91.06 97 LEU A N 1
ATOM 771 C CA . LEU A 1 97 ? -8.087 -6.576 12.238 1.00 91.06 97 LEU A CA 1
ATOM 772 C C . LEU A 1 97 ? -8.379 -7.692 13.248 1.00 91.06 97 LEU A C 1
ATOM 774 O O . LEU A 1 97 ? -7.541 -8.573 13.431 1.00 91.06 97 LEU A O 1
ATOM 778 N N . ALA A 1 98 ? -9.571 -7.710 13.850 1.00 93.88 98 ALA A N 1
ATOM 779 C CA . ALA A 1 98 ? -9.973 -8.760 14.787 1.00 93.88 98 ALA A CA 1
ATOM 780 C C . ALA A 1 98 ? -9.993 -10.152 14.127 1.00 93.88 98 ALA A C 1
ATOM 782 O O . ALA A 1 98 ? -9.505 -11.124 14.709 1.00 93.88 98 ALA A O 1
ATOM 783 N N . ILE A 1 99 ? -10.487 -10.248 12.887 1.00 91.69 99 ILE A N 1
ATOM 784 C CA . ILE A 1 99 ? -10.475 -11.493 12.104 1.00 91.69 99 ILE A CA 1
ATOM 785 C C . ILE A 1 99 ? -9.035 -11.950 11.845 1.00 91.69 99 ILE A C 1
ATOM 787 O O . ILE A 1 99 ? -8.708 -13.113 12.079 1.00 91.69 99 ILE A O 1
ATOM 791 N N . VAL A 1 100 ? -8.156 -11.043 11.411 1.00 91.81 100 VAL A N 1
ATOM 792 C CA . VAL A 1 100 ? -6.740 -11.363 11.160 1.00 91.81 100 VAL A CA 1
ATOM 793 C C . VAL A 1 100 ? -6.028 -11.810 12.428 1.00 91.81 100 VAL A C 1
ATOM 795 O O . VAL A 1 100 ? -5.249 -12.759 12.378 1.00 91.81 100 VAL A O 1
ATOM 798 N N . HIS A 1 101 ? -6.303 -11.160 13.556 1.00 93.12 101 HIS A N 1
ATOM 799 C CA . HIS A 1 101 ? -5.719 -11.529 14.839 1.00 93.12 101 HIS A CA 1
ATOM 800 C C . HIS A 1 101 ? -6.155 -12.935 15.272 1.00 93.12 101 HIS A C 1
ATOM 802 O O . HIS A 1 101 ? -5.337 -13.721 15.737 1.00 93.12 101 HIS A O 1
ATOM 808 N N . LYS A 1 102 ? -7.433 -13.278 15.075 1.00 94.19 102 LYS A N 1
ATOM 809 C CA . LYS A 1 102 ? -7.989 -14.574 15.484 1.00 94.19 102 LYS A CA 1
ATOM 810 C C . LYS A 1 102 ? -7.630 -15.727 14.538 1.00 94.19 102 LYS A C 1
ATOM 812 O O . LYS A 1 102 ? -7.394 -16.835 15.003 1.00 94.19 102 LYS A O 1
ATOM 817 N N . TYR A 1 103 ? -7.608 -15.487 13.227 1.00 88.81 103 TYR A N 1
ATOM 818 C CA . TYR A 1 103 ? -7.514 -16.539 12.201 1.00 88.81 103 TYR A CA 1
ATOM 819 C C . TYR A 1 103 ? -6.253 -16.451 11.323 1.00 88.81 103 TYR A C 1
ATOM 821 O O . TYR A 1 103 ? -6.080 -17.233 10.387 1.00 88.81 103 TYR A O 1
ATOM 829 N N . GLY A 1 104 ? -5.361 -15.499 11.598 1.00 90.75 104 GLY A N 1
ATOM 830 C CA . GLY A 1 104 ? -4.110 -15.296 10.872 1.00 90.75 104 GLY A CA 1
ATOM 831 C C . GLY A 1 104 ? -4.239 -14.430 9.613 1.00 90.75 104 GLY A C 1
ATOM 832 O O . GLY A 1 104 ? -5.327 -14.105 9.136 1.00 90.75 104 GLY A O 1
ATOM 833 N N . LYS A 1 105 ? -3.090 -14.057 9.031 1.00 86.88 105 LYS A N 1
ATOM 834 C CA . LYS A 1 105 ? -2.976 -13.049 7.951 1.00 86.88 105 LYS A CA 1
ATOM 835 C C . LYS A 1 105 ? -3.712 -13.405 6.650 1.00 86.88 105 LYS A C 1
ATOM 837 O O . LYS A 1 105 ? -4.150 -12.509 5.939 1.00 86.88 105 LYS A O 1
ATOM 842 N N . LYS A 1 106 ? -3.872 -14.696 6.336 1.00 85.38 106 LYS A N 1
ATOM 843 C CA . LYS A 1 106 ? -4.532 -15.178 5.102 1.00 85.38 106 LYS A CA 1
ATOM 844 C C . LYS A 1 106 ? -6.055 -15.355 5.241 1.00 85.38 106 LYS A C 1
ATOM 846 O O . LYS A 1 106 ? -6.711 -15.736 4.276 1.00 85.38 106 LYS A O 1
ATOM 851 N N . SER A 1 107 ? -6.617 -15.094 6.423 1.00 86.94 107 SER A N 1
ATOM 852 C CA . SER A 1 107 ? -8.026 -15.364 6.747 1.00 86.94 107 SER A CA 1
ATOM 853 C C . SER A 1 107 ? -9.016 -14.583 5.885 1.00 86.94 107 SER A C 1
ATOM 855 O O . SER A 1 107 ? -9.926 -15.182 5.324 1.00 86.94 107 SER A O 1
ATOM 857 N N . ILE A 1 108 ? -8.802 -13.276 5.711 1.00 84.56 108 ILE A N 1
ATOM 858 C CA . ILE A 1 108 ? -9.677 -12.413 4.900 1.00 84.56 108 ILE A CA 1
ATOM 859 C C . ILE A 1 108 ? -9.730 -12.901 3.450 1.00 84.56 108 ILE A C 1
ATOM 861 O O . ILE A 1 108 ? -10.797 -13.002 2.854 1.00 84.56 108 ILE A O 1
ATOM 865 N N . PHE A 1 109 ? -8.566 -13.240 2.893 1.00 81.75 109 PHE A N 1
ATOM 866 C CA . PHE A 1 109 ? -8.459 -13.723 1.521 1.00 81.75 109 PHE A CA 1
ATOM 867 C C . PHE A 1 109 ? -9.154 -15.078 1.343 1.00 81.75 109 PHE 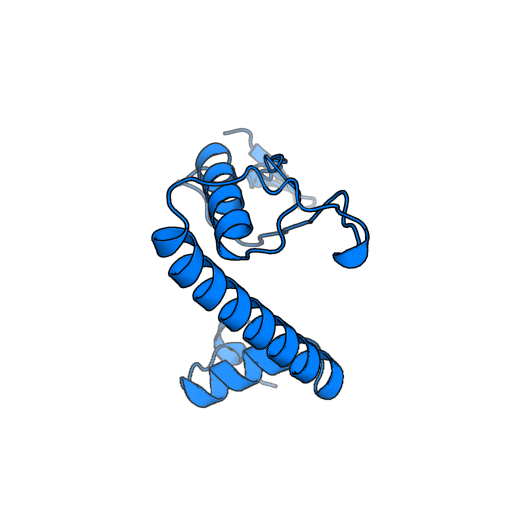A C 1
ATOM 869 O O . PHE A 1 109 ? -9.886 -15.281 0.379 1.00 81.75 109 PHE A O 1
ATOM 876 N N . LYS A 1 110 ? -8.986 -15.988 2.311 1.00 82.19 110 LYS A N 1
ATOM 877 C CA . LYS A 1 110 ? -9.680 -17.280 2.319 1.00 82.19 110 LYS A CA 1
ATOM 878 C C . LYS A 1 110 ? -11.198 -17.109 2.427 1.00 82.19 110 LYS A C 1
ATOM 880 O O . LYS A 1 110 ? -11.919 -17.792 1.713 1.00 82.19 110 LYS A O 1
ATOM 885 N N . ALA A 1 111 ? -11.672 -16.202 3.281 1.00 83.38 111 ALA A N 1
ATOM 886 C CA . ALA A 1 111 ? -13.098 -15.927 3.437 1.00 83.38 111 ALA A CA 1
ATOM 887 C C . ALA A 1 111 ? -13.717 -15.421 2.125 1.00 83.38 111 ALA A C 1
ATOM 889 O O . ALA A 1 111 ? -14.696 -15.991 1.655 1.00 83.38 111 ALA A O 1
ATOM 890 N N . SER A 1 112 ? -13.082 -14.441 1.477 1.00 81.44 112 SER A N 1
ATOM 891 C CA . SER A 1 112 ? -13.559 -13.908 0.194 1.00 81.44 112 SER A CA 1
ATOM 892 C C . SER A 1 112 ? -13.513 -14.940 -0.944 1.00 81.44 112 SER A C 1
ATOM 894 O O . SER A 1 112 ? -14.413 -14.978 -1.777 1.00 81.44 112 SER A O 1
ATOM 896 N N . SER A 1 113 ? -12.505 -15.820 -0.970 1.00 78.81 113 SER A N 1
ATOM 897 C CA . SER A 1 113 ? -12.435 -16.929 -1.935 1.00 78.81 113 SER A CA 1
ATOM 898 C C . SER A 1 113 ? -13.581 -17.936 -1.764 1.00 78.81 113 SER A C 1
ATOM 900 O O . SER A 1 113 ? -14.102 -18.423 -2.766 1.00 78.81 113 SER A O 1
ATOM 902 N N . LEU A 1 114 ? -13.999 -18.220 -0.524 1.00 78.19 114 LEU A N 1
ATOM 903 C CA . LEU A 1 114 ? -15.126 -19.116 -0.233 1.00 78.19 114 LEU A CA 1
ATOM 904 C C . LEU A 1 114 ? -16.477 -18.500 -0.615 1.00 78.19 114 LEU A C 1
ATOM 906 O O . LEU A 1 114 ? -17.338 -19.212 -1.117 1.00 78.19 114 LEU A O 1
ATOM 910 N N . GLU A 1 115 ? -16.646 -17.195 -0.400 1.00 79.19 115 GLU A N 1
ATOM 911 C CA . GLU A 1 115 ? -17.868 -16.463 -0.752 1.00 79.19 115 GLU A CA 1
ATOM 912 C C . GLU A 1 115 ? -18.039 -16.329 -2.273 1.00 79.19 115 GLU A C 1
ATOM 914 O O . GLU A 1 115 ? -19.098 -16.635 -2.810 1.00 79.19 115 GLU A O 1
ATOM 919 N N . ASN A 1 116 ? -16.972 -15.942 -2.982 1.00 73.19 116 ASN A N 1
ATOM 920 C CA . ASN A 1 116 ? -17.021 -15.649 -4.419 1.00 73.19 116 ASN A CA 1
ATOM 921 C C . ASN A 1 116 ? -16.693 -16.859 -5.314 1.00 73.19 116 ASN A C 1
ATOM 923 O O . ASN A 1 116 ? -16.622 -16.721 -6.533 1.00 73.19 116 ASN A O 1
ATOM 927 N N . GLY A 1 117 ? -16.407 -18.031 -4.735 1.00 64.06 117 GLY A N 1
ATOM 928 C CA . GLY A 1 117 ? -16.041 -19.245 -5.480 1.00 64.06 117 GLY A CA 1
ATOM 929 C C . GLY A 1 117 ? -14.720 -19.159 -6.265 1.00 64.06 117 GLY A C 1
ATOM 930 O O . GLY A 1 117 ? -14.430 -20.025 -7.093 1.00 64.06 117 GLY A O 1
ATOM 931 N N . LEU A 1 118 ? -13.899 -18.131 -6.029 1.00 58.72 118 LEU A N 1
ATOM 932 C CA . LEU A 1 118 ? -12.652 -17.897 -6.757 1.00 58.72 118 LEU A CA 1
ATOM 933 C C . LEU A 1 118 ? -11.579 -18.915 -6.325 1.00 58.72 118 LEU A C 1
ATOM 935 O O . LEU A 1 118 ? -11.038 -18.833 -5.219 1.00 58.72 118 LEU A O 1
ATOM 939 N N . LYS A 1 119 ? -11.224 -19.862 -7.206 1.00 56.84 119 LYS A N 1
ATOM 940 C CA . LYS A 1 119 ? -10.169 -20.880 -7.000 1.00 56.84 119 LYS A CA 1
ATOM 941 C C . LYS A 1 119 ? -8.764 -20.314 -7.250 1.00 56.84 119 LYS A C 1
ATOM 943 O O . LYS A 1 119 ? -8.063 -20.723 -8.169 1.00 56.84 119 LYS A O 1
ATOM 948 N N . ILE A 1 120 ? -8.333 -19.357 -6.432 1.00 54.06 120 ILE A N 1
ATOM 949 C CA . ILE A 1 120 ? -7.106 -18.592 -6.724 1.00 54.06 120 ILE A CA 1
ATOM 950 C C . ILE A 1 120 ? -5.828 -19.399 -6.441 1.00 54.06 120 ILE A C 1
ATOM 952 O O . ILE A 1 120 ? -4.840 -19.276 -7.166 1.00 54.06 120 ILE A O 1
ATOM 956 N N . ASN A 1 121 ? -5.840 -20.283 -5.436 1.00 54.22 121 ASN A N 1
ATOM 957 C CA . ASN A 1 121 ? -4.666 -21.107 -5.112 1.00 54.22 121 ASN A CA 1
ATOM 958 C C . ASN A 1 121 ? -4.256 -22.030 -6.273 1.00 54.22 121 ASN A C 1
ATOM 960 O O . ASN A 1 121 ? -3.071 -22.306 -6.430 1.00 54.22 121 ASN A O 1
ATOM 964 N N . SER A 1 122 ? -5.208 -22.440 -7.117 1.00 53.78 122 SER A N 1
ATOM 965 C CA . SER A 1 122 ? -4.958 -23.276 -8.298 1.00 53.78 122 SER A CA 1
ATOM 966 C C . SER A 1 122 ? -4.334 -22.516 -9.476 1.00 53.78 122 SER A C 1
ATOM 968 O O . SER A 1 122 ? -3.894 -23.152 -10.426 1.00 53.78 122 SER A O 1
ATOM 970 N N . GLN A 1 123 ? -4.304 -21.178 -9.439 1.00 53.09 123 GLN A N 1
ATOM 971 C CA . GLN A 1 123 ? -3.839 -20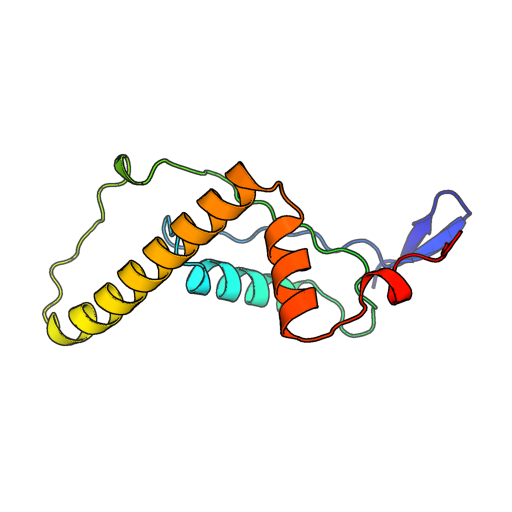.337 -10.551 1.00 53.09 123 GLN A CA 1
ATOM 972 C C . GLN A 1 123 ? -2.477 -19.667 -10.285 1.00 53.09 123 GLN A C 1
ATOM 974 O O . GLN A 1 123 ? -1.815 -19.244 -11.227 1.00 53.09 123 GLN A O 1
ATOM 979 N N . ILE A 1 124 ? -2.029 -19.590 -9.024 1.00 52.12 124 ILE A N 1
ATOM 980 C CA . ILE A 1 124 ? -0.744 -18.961 -8.639 1.00 52.12 124 ILE A CA 1
ATOM 981 C C . ILE A 1 124 ? 0.239 -19.978 -8.023 1.00 52.12 124 ILE A C 1
ATOM 983 O O . ILE A 1 124 ? 1.442 -19.729 -7.978 1.00 52.12 124 ILE A O 1
ATOM 987 N N . GLY A 1 125 ? -0.240 -21.150 -7.597 1.00 45.00 125 GLY A N 1
ATOM 988 C CA . GLY A 1 125 ? 0.589 -22.245 -7.099 1.00 45.00 125 GLY A CA 1
ATOM 989 C C . GLY A 1 125 ? 0.561 -23.427 -8.055 1.00 45.00 125 GLY A C 1
ATOM 990 O O . GLY A 1 125 ? -0.313 -24.283 -7.958 1.00 45.00 125 GLY A O 1
ATOM 991 N N . GLY A 1 126 ? 1.533 -23.501 -8.962 1.00 46.94 126 GLY A N 1
ATOM 992 C CA . GLY A 1 126 ? 1.896 -24.780 -9.556 1.00 46.94 126 GLY A CA 1
ATOM 993 C C . GLY A 1 126 ? 2.427 -25.664 -8.435 1.00 46.94 126 GLY A C 1
ATOM 994 O O . GLY A 1 126 ? 3.534 -25.428 -7.972 1.00 46.94 126 GLY A O 1
ATOM 995 N N . HIS A 1 127 ? 1.577 -26.565 -7.946 1.00 44.50 127 HIS A N 1
ATOM 996 C CA . HIS A 1 127 ? 1.825 -27.846 -7.273 1.00 44.50 127 HIS A CA 1
ATOM 997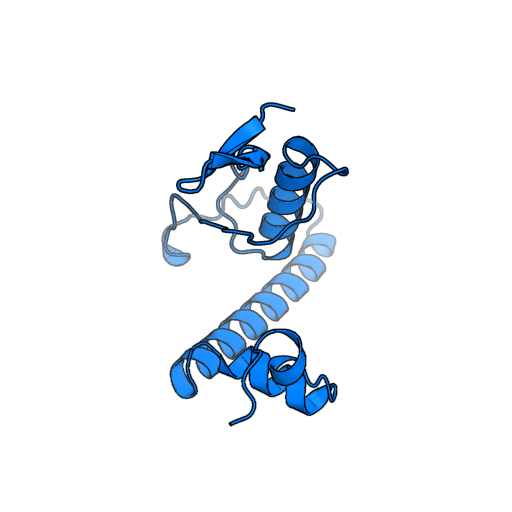 C C . HIS A 1 127 ? 0.528 -28.199 -6.524 1.00 44.50 127 HIS A C 1
ATOM 999 O O . HIS A 1 127 ? 0.358 -27.897 -5.346 1.00 44.50 127 HIS A O 1
ATOM 1005 N N . ASN A 1 128 ? -0.409 -28.819 -7.245 1.00 40.50 128 ASN A N 1
ATOM 1006 C CA . ASN A 1 128 ? -1.274 -29.817 -6.627 1.00 40.50 128 ASN A CA 1
ATOM 1007 C C . ASN A 1 128 ? -0.432 -31.096 -6.546 1.00 40.50 128 ASN A C 1
ATOM 1009 O O . ASN A 1 128 ? -0.259 -31.774 -7.559 1.00 40.50 128 ASN A O 1
ATOM 1013 N N . ALA A 1 129 ? 0.121 -31.370 -5.372 1.00 38.50 129 ALA A N 1
ATOM 1014 C CA . ALA A 1 129 ? 0.579 -32.688 -4.960 1.00 38.50 129 ALA A CA 1
ATOM 1015 C C . ALA A 1 129 ? -0.001 -32.943 -3.569 1.00 38.50 129 ALA A C 1
ATOM 1017 O O . ALA A 1 129 ? 0.075 -32.003 -2.742 1.00 38.50 129 ALA A O 1
#

Foldseek 3Di:
DDWDADPVRDTDPDDFDDDDDDPDDDPDPVSVVVRVVVSCVVTDDPVDDDDDDDDDDPPDDDPVPDDPPDDPDPCVVVVVVVVVVVVVVVVVVVVVVVQCVVPNDCRVVVVVCVVVVPPVCVVPDPDPD